Protein AF-A0A917C6A1-F1 (afdb_monomer_lite)

Structure (mmCIF, N/CA/C/O backbone):
data_AF-A0A917C6A1-F1
#
_entry.id   AF-A0A917C6A1-F1
#
loop_
_atom_site.group_PDB
_atom_site.id
_atom_site.type_symbol
_atom_site.label_atom_id
_atom_site.label_alt_id
_atom_site.label_comp_id
_atom_site.label_asym_id
_atom_site.label_entity_id
_atom_site.label_seq_id
_atom_site.pdbx_PDB_ins_code
_atom_site.Cartn_x
_atom_site.Cartn_y
_atom_site.Cartn_z
_atom_site.occupancy
_atom_site.B_iso_or_equiv
_atom_site.auth_seq_id
_atom_site.auth_comp_id
_atom_site.auth_asym_id
_atom_site.auth_atom_id
_atom_site.pdbx_PDB_model_num
ATOM 1 N N . MET A 1 1 ? 24.097 -11.813 13.539 1.00 34.53 1 MET A N 1
ATOM 2 C CA . MET A 1 1 ? 22.645 -12.084 13.623 1.00 34.53 1 MET A CA 1
ATOM 3 C C . MET A 1 1 ? 22.008 -10.98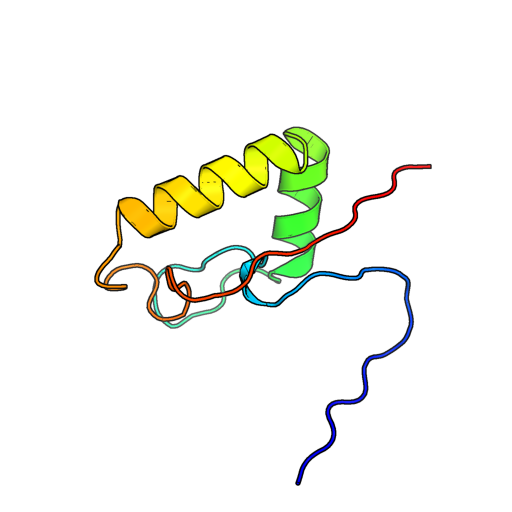6 14.458 1.00 34.53 1 MET A C 1
ATOM 5 O O . MET A 1 1 ? 22.047 -11.059 15.679 1.00 34.53 1 MET A O 1
ATOM 9 N N . GLN A 1 2 ? 21.519 -9.927 13.817 1.00 31.61 2 GLN A N 1
ATOM 10 C CA . GLN A 1 2 ? 20.796 -8.856 14.502 1.00 31.61 2 GLN A CA 1
ATOM 11 C C . GLN A 1 2 ? 19.334 -9.287 14.611 1.00 31.61 2 GLN A C 1
ATOM 13 O O . GLN A 1 2 ? 18.677 -9.515 13.600 1.00 31.61 2 GLN A O 1
ATOM 18 N N . ARG A 1 3 ? 18.865 -9.494 15.844 1.00 37.78 3 ARG A N 1
ATOM 19 C CA . ARG A 1 3 ? 17.451 -9.729 16.137 1.00 37.78 3 ARG A CA 1
ATOM 20 C C . ARG A 1 3 ? 16.730 -8.388 16.021 1.00 37.78 3 ARG A C 1
ATOM 22 O O . ARG A 1 3 ? 17.077 -7.461 16.748 1.00 37.78 3 ARG A O 1
ATOM 29 N N . CYS A 1 4 ? 15.753 -8.288 15.127 1.00 30.27 4 CYS A N 1
ATOM 30 C CA . CYS A 1 4 ? 14.804 -7.181 15.137 1.00 30.27 4 CYS A CA 1
ATOM 31 C C . CYS A 1 4 ? 13.855 -7.388 16.323 1.00 30.27 4 CYS A C 1
ATOM 33 O O . CYS A 1 4 ? 13.045 -8.314 16.318 1.00 30.27 4 CYS A O 1
ATOM 35 N N . SER A 1 5 ? 14.009 -6.570 17.367 1.00 31.56 5 SER A N 1
ATOM 36 C CA . SER A 1 5 ? 12.992 -6.425 18.410 1.00 31.56 5 SER A CA 1
ATOM 37 C C . SER A 1 5 ? 11.754 -5.787 17.795 1.00 31.56 5 SER A C 1
ATOM 39 O O . SER A 1 5 ? 11.856 -4.734 17.170 1.00 31.56 5 SER A O 1
ATOM 41 N N . ILE A 1 6 ? 10.602 -6.421 17.986 1.00 40.12 6 ILE A N 1
ATOM 42 C CA . ILE A 1 6 ? 9.298 -5.844 17.669 1.00 40.12 6 ILE A CA 1
ATOM 43 C C . ILE A 1 6 ? 8.755 -5.298 18.987 1.00 40.12 6 ILE A C 1
ATOM 45 O O . ILE A 1 6 ? 8.528 -6.059 19.929 1.00 40.12 6 ILE A O 1
ATOM 49 N N . ASP A 1 7 ? 8.632 -3.976 19.069 1.00 34.31 7 ASP A N 1
ATOM 50 C CA . ASP A 1 7 ? 7.999 -3.295 20.195 1.00 34.31 7 ASP A CA 1
ATOM 51 C C . ASP A 1 7 ? 6.484 -3.564 20.137 1.00 34.31 7 ASP A C 1
ATOM 53 O O . ASP A 1 7 ? 5.836 -3.369 19.105 1.00 34.31 7 ASP A O 1
ATOM 57 N N . LEU A 1 8 ? 5.929 -4.096 21.226 1.00 41.50 8 LEU A N 1
ATOM 58 C CA . LEU A 1 8 ? 4.551 -4.583 21.305 1.00 41.50 8 LEU A CA 1
ATOM 59 C C . LEU A 1 8 ? 3.568 -3.419 21.485 1.00 41.50 8 LEU A C 1
ATOM 61 O O . LEU A 1 8 ? 3.415 -2.876 22.576 1.00 41.50 8 LEU A O 1
ATOM 65 N N . GLY A 1 9 ? 2.848 -3.099 20.409 1.00 37.66 9 GLY A N 1
ATOM 66 C CA . GLY A 1 9 ? 1.733 -2.150 20.395 1.00 37.66 9 GLY A CA 1
ATOM 67 C C . GLY A 1 9 ? 0.691 -2.496 19.325 1.00 37.66 9 GLY A C 1
ATOM 68 O O . GLY A 1 9 ? 0.442 -1.678 18.442 1.00 37.66 9 GLY A O 1
ATOM 69 N N . SER A 1 10 ? 0.165 -3.730 19.369 1.00 44.53 10 SER A N 1
ATOM 70 C CA . SER A 1 10 ? -0.978 -4.280 18.602 1.00 44.53 10 SER A CA 1
ATOM 71 C C . SER A 1 10 ? -1.211 -3.668 17.211 1.00 44.53 10 SER A C 1
ATOM 73 O O . SER A 1 10 ? -2.224 -3.003 16.975 1.00 44.53 10 SER A O 1
ATOM 75 N N . ARG A 1 11 ? -0.260 -3.875 16.294 1.00 53.78 11 ARG A N 1
ATOM 76 C CA . ARG A 1 11 ? -0.376 -3.578 14.858 1.00 53.78 11 ARG A CA 1
ATOM 77 C C . ARG A 1 11 ? 0.428 -4.629 14.096 1.00 53.78 11 ARG A C 1
ATOM 79 O O . ARG A 1 11 ? 1.612 -4.436 13.843 1.00 53.78 11 ARG A O 1
ATOM 86 N N . ASP A 1 12 ? -0.216 -5.744 13.774 1.00 62.62 12 ASP A N 1
ATOM 87 C CA . ASP A 1 12 ? 0.416 -6.837 13.036 1.00 62.62 12 ASP A CA 1
ATOM 88 C C . ASP A 1 12 ? 0.218 -6.593 11.538 1.00 62.62 12 ASP A C 1
ATOM 90 O O . ASP A 1 12 ? -0.825 -6.932 10.975 1.00 62.62 12 ASP A O 1
ATOM 94 N N . VAL A 1 13 ? 1.196 -5.936 10.909 1.00 78.31 13 VAL A N 1
ATOM 95 C CA . VAL A 1 13 ? 1.268 -5.756 9.451 1.00 78.31 13 VAL A CA 1
ATOM 96 C C . VAL A 1 13 ? 2.629 -6.210 8.930 1.00 78.31 13 VAL A C 1
ATOM 98 O O . VAL A 1 13 ? 3.647 -6.019 9.596 1.00 78.31 13 VAL A O 1
ATOM 101 N N . THR A 1 14 ? 2.661 -6.818 7.745 1.00 81.31 14 THR A N 1
ATOM 102 C CA . THR A 1 14 ? 3.915 -7.145 7.051 1.00 81.31 14 THR A CA 1
ATOM 103 C C . THR A 1 14 ? 4.465 -5.930 6.312 1.00 81.31 14 THR A C 1
ATOM 105 O O . THR A 1 14 ? 3.730 -4.996 5.988 1.00 81.31 14 THR A O 1
ATOM 108 N N . GLU A 1 15 ? 5.765 -5.950 6.001 1.00 78.00 15 GLU A N 1
ATOM 109 C CA . GLU A 1 15 ? 6.408 -4.837 5.294 1.00 78.00 15 GLU A CA 1
ATOM 110 C C . GLU A 1 15 ? 5.783 -4.550 3.917 1.00 78.00 15 GLU A C 1
ATOM 112 O O . GLU A 1 15 ? 5.700 -3.392 3.515 1.00 78.00 15 GLU A O 1
ATOM 117 N N . GLY A 1 16 ? 5.272 -5.577 3.228 1.00 83.56 16 GLY A N 1
ATOM 118 C CA . GLY A 1 16 ? 4.616 -5.439 1.922 1.00 83.56 16 GLY A CA 1
ATOM 119 C C . GLY A 1 16 ? 3.299 -4.654 1.948 1.00 83.56 16 GLY A C 1
ATOM 120 O O . GLY A 1 16 ? 2.722 -4.394 0.895 1.00 83.56 16 GLY A O 1
ATOM 121 N N . LEU A 1 17 ? 2.803 -4.289 3.133 1.00 86.88 17 LEU A N 1
ATOM 122 C CA . LEU A 1 17 ? 1.573 -3.521 3.307 1.00 86.88 17 LEU A CA 1
ATOM 123 C C . LEU A 1 17 ? 1.837 -2.023 3.531 1.00 86.88 17 LEU A C 1
ATOM 125 O O . LEU A 1 17 ? 0.891 -1.248 3.615 1.00 86.88 17 LEU A O 1
ATOM 129 N N . PHE A 1 18 ? 3.099 -1.594 3.640 1.00 84.19 18 PHE A N 1
ATOM 130 C CA . PHE A 1 18 ? 3.420 -0.173 3.765 1.00 84.19 18 PHE A CA 1
ATOM 131 C C . PHE A 1 18 ? 3.204 0.583 2.455 1.00 84.19 18 PHE A C 1
ATOM 133 O O . PHE A 1 18 ? 3.340 0.039 1.361 1.00 84.19 18 PHE A O 1
ATOM 140 N N . TYR A 1 19 ? 2.897 1.875 2.590 1.00 77.25 19 TYR A N 1
ATOM 141 C CA . TYR A 1 19 ? 2.688 2.760 1.453 1.00 77.25 19 TYR A CA 1
ATOM 142 C C . TYR A 1 19 ? 3.947 2.815 0.561 1.00 77.25 19 TYR A C 1
ATOM 144 O O . TYR A 1 19 ? 5.029 3.132 1.065 1.00 77.25 19 TYR A O 1
ATOM 152 N N . PRO A 1 20 ? 3.824 2.521 -0.745 1.00 78.19 20 PRO A N 1
ATOM 153 C CA . PRO A 1 20 ? 4.952 2.517 -1.661 1.00 78.19 20 PRO A CA 1
ATOM 154 C C . PRO A 1 20 ? 5.353 3.947 -2.029 1.00 78.19 20 PRO A C 1
ATOM 156 O O . PRO A 1 20 ? 4.543 4.764 -2.469 1.00 78.19 20 PRO A O 1
ATOM 159 N N . GLU A 1 21 ? 6.633 4.253 -1.848 1.00 77.38 21 GLU A N 1
ATOM 160 C CA . GLU A 1 21 ? 7.189 5.580 -2.097 1.00 77.38 21 GLU A CA 1
ATOM 161 C C . GLU A 1 21 ? 7.940 5.623 -3.426 1.00 77.38 21 GLU A C 1
ATOM 163 O O . GLU A 1 21 ? 8.736 4.733 -3.730 1.00 77.38 21 GLU A O 1
ATOM 168 N N . GLU A 1 22 ? 7.689 6.658 -4.229 1.00 74.06 22 GLU A N 1
ATOM 169 C CA . GLU A 1 22 ? 8.374 6.833 -5.511 1.00 74.06 22 GLU A CA 1
ATOM 170 C C . GLU A 1 22 ? 9.846 7.204 -5.303 1.00 74.06 22 GLU A C 1
ATOM 172 O O . GLU A 1 22 ? 10.169 8.235 -4.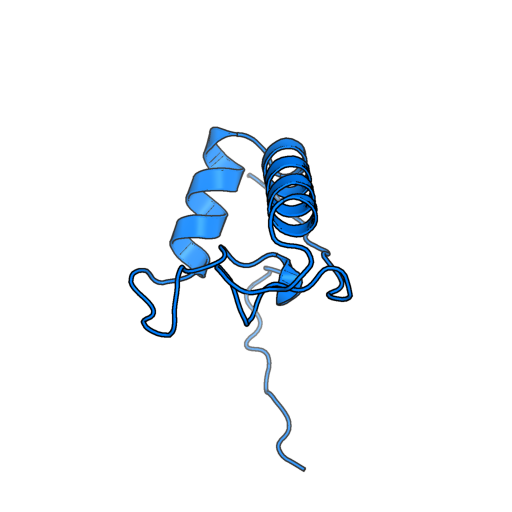702 1.00 74.06 22 GLU A O 1
ATOM 177 N N . GLY A 1 23 ? 10.748 6.400 -5.869 1.00 63.88 23 GLY A N 1
ATOM 178 C CA . GLY A 1 23 ? 12.190 6.626 -5.784 1.00 63.88 23 GLY A CA 1
ATOM 179 C C . GLY A 1 23 ? 12.809 6.252 -4.429 1.00 63.88 23 GLY A C 1
ATOM 180 O O . GLY A 1 23 ? 12.318 5.393 -3.705 1.00 63.88 23 GLY A O 1
ATOM 181 N N . SER A 1 24 ? 13.960 6.851 -4.103 1.00 54.19 24 SER A N 1
ATOM 182 C CA . SER A 1 24 ? 14.772 6.476 -2.928 1.00 54.19 24 SER A CA 1
ATOM 183 C C . SER A 1 24 ? 14.553 7.353 -1.693 1.00 54.19 24 SER A C 1
ATOM 185 O O . SER A 1 24 ? 15.244 7.171 -0.690 1.00 54.19 24 SER A O 1
ATOM 187 N N . ILE A 1 25 ? 13.672 8.352 -1.771 1.00 50.81 25 ILE A N 1
ATOM 188 C CA . ILE A 1 25 ? 13.492 9.354 -0.718 1.00 50.81 25 ILE A CA 1
ATOM 189 C C . ILE A 1 25 ? 12.167 9.088 -0.024 1.00 50.81 25 ILE A C 1
ATOM 191 O O . ILE A 1 25 ? 1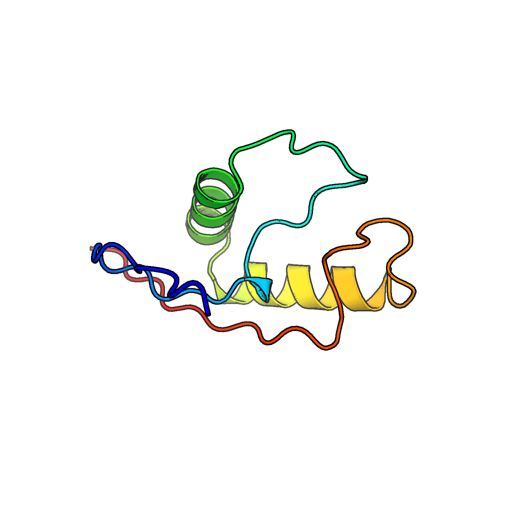1.118 9.232 -0.646 1.00 50.81 25 ILE A O 1
ATOM 195 N N . ARG A 1 26 ? 12.234 8.753 1.269 1.00 57.56 26 ARG A N 1
ATOM 196 C CA . ARG A 1 26 ? 11.043 8.666 2.110 1.00 57.56 26 ARG A CA 1
ATOM 197 C C . ARG A 1 26 ? 10.478 10.070 2.349 1.00 57.56 26 ARG A C 1
ATOM 199 O O . ARG A 1 26 ? 11.149 10.890 2.974 1.00 57.56 26 ARG A O 1
ATOM 206 N N . LYS A 1 27 ? 9.311 10.379 1.787 1.00 56.56 27 LYS A N 1
ATOM 207 C CA . LYS A 1 27 ? 8.611 11.672 1.850 1.00 56.56 27 LYS A CA 1
ATOM 208 C C . LYS A 1 27 ? 7.626 11.760 3.020 1.00 56.56 27 LYS A C 1
ATOM 210 O O . LYS A 1 27 ? 7.391 12.865 3.497 1.00 56.56 27 LYS A O 1
ATOM 215 N N . GLU A 1 28 ? 7.075 10.640 3.486 1.00 59.59 28 GLU A N 1
ATOM 216 C CA . GLU A 1 28 ? 6.161 10.567 4.638 1.00 59.59 28 GLU A CA 1
ATOM 217 C C . GLU A 1 28 ? 6.519 9.365 5.526 1.00 59.59 28 GLU A C 1
ATOM 219 O O . GLU A 1 28 ? 7.044 8.359 5.050 1.00 59.59 28 GLU A O 1
ATOM 224 N N . ASP A 1 29 ? 6.205 9.436 6.823 1.00 67.38 29 ASP A N 1
ATOM 225 C CA . ASP A 1 29 ? 6.225 8.237 7.660 1.00 67.38 29 ASP A CA 1
ATOM 226 C C . ASP A 1 29 ? 5.188 7.240 7.105 1.00 67.38 29 ASP A C 1
ATOM 228 O O . ASP A 1 29 ? 3.982 7.509 7.085 1.00 67.38 29 ASP A O 1
ATOM 232 N N . ALA A 1 30 ? 5.656 6.072 6.654 1.00 73.19 30 ALA A N 1
ATOM 233 C CA . ALA A 1 30 ? 4.832 5.071 5.969 1.00 73.19 30 ALA A CA 1
ATOM 234 C C . ALA A 1 30 ? 3.635 4.577 6.808 1.00 73.19 30 ALA A C 1
ATOM 236 O O . ALA A 1 30 ? 2.608 4.168 6.264 1.00 73.19 30 ALA A O 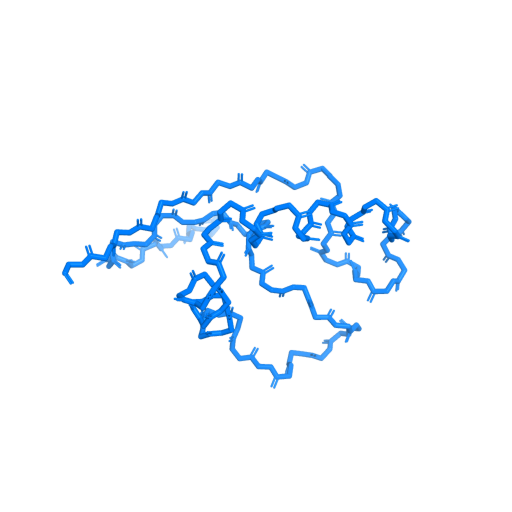1
ATOM 237 N N . THR A 1 31 ? 3.745 4.642 8.138 1.00 79.69 31 THR A N 1
ATOM 238 C CA . THR A 1 31 ? 2.715 4.178 9.077 1.00 79.69 31 THR A CA 1
ATOM 239 C C . THR A 1 31 ? 1.500 5.122 9.153 1.00 79.69 31 THR A C 1
ATOM 241 O O . THR A 1 31 ? 0.380 4.641 8.968 1.00 79.69 31 THR A O 1
ATOM 244 N N . PRO A 1 32 ? 1.642 6.444 9.391 1.00 83.56 32 PRO A N 1
ATOM 245 C CA . PRO A 1 32 ? 0.534 7.393 9.265 1.00 83.56 32 PRO A CA 1
ATOM 246 C C . PRO A 1 32 ? -0.195 7.338 7.921 1.00 83.56 32 PRO A C 1
ATOM 248 O O . PRO A 1 32 ? -1.426 7.332 7.908 1.00 83.56 32 PRO A O 1
ATOM 251 N N . ALA A 1 33 ? 0.542 7.256 6.808 1.00 82.25 33 ALA A N 1
ATOM 252 C CA . ALA A 1 33 ? -0.051 7.170 5.474 1.00 82.25 33 ALA A CA 1
ATOM 253 C C . ALA A 1 33 ? -0.910 5.905 5.331 1.00 82.25 33 ALA A C 1
ATOM 255 O O . ALA A 1 33 ? -2.079 5.986 4.949 1.00 82.25 33 ALA A O 1
ATOM 256 N N . LEU A 1 34 ? -0.368 4.751 5.732 1.00 86.81 34 LEU A N 1
ATOM 257 C CA . LEU A 1 34 ? -1.091 3.483 5.765 1.00 86.81 34 LEU A CA 1
ATOM 258 C C . LEU A 1 34 ? -2.396 3.578 6.575 1.00 86.81 34 LEU A C 1
ATOM 260 O O . LEU A 1 34 ? -3.469 3.219 6.086 1.00 86.81 34 LEU A O 1
ATOM 264 N N . ILE A 1 35 ? -2.321 4.091 7.807 1.00 88.69 35 ILE A N 1
ATOM 265 C CA . ILE A 1 35 ? -3.490 4.207 8.689 1.00 88.69 35 ILE A CA 1
ATOM 266 C C . ILE A 1 35 ? -4.534 5.151 8.088 1.00 88.69 35 ILE A C 1
ATOM 268 O O . ILE A 1 35 ? -5.717 4.814 8.114 1.00 88.69 35 ILE A O 1
ATOM 272 N N . ARG A 1 36 ? -4.118 6.296 7.526 1.00 88.56 36 ARG A N 1
ATOM 273 C CA . ARG A 1 36 ? -5.011 7.251 6.851 1.00 88.56 36 ARG A CA 1
ATOM 274 C C . ARG A 1 36 ? -5.798 6.549 5.746 1.00 88.56 36 ARG A C 1
ATOM 276 O O . ARG A 1 36 ? -7.025 6.514 5.819 1.00 88.56 36 ARG A O 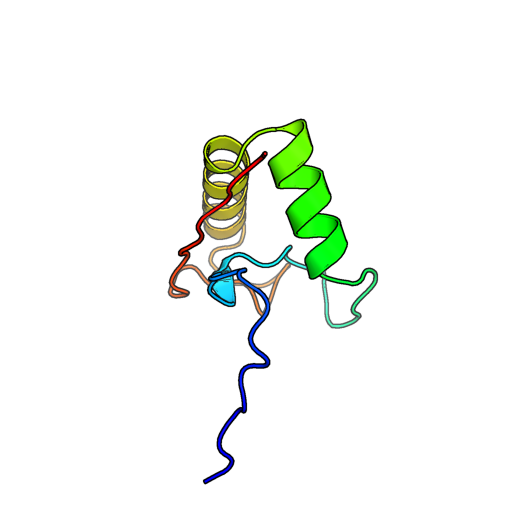1
ATOM 283 N N . HIS A 1 37 ? -5.108 5.890 4.815 1.00 89.25 37 HIS A N 1
ATOM 284 C CA . HIS A 1 37 ? -5.746 5.189 3.699 1.00 89.25 37 HIS A CA 1
ATOM 285 C C . HIS A 1 37 ? -6.705 4.084 4.157 1.00 89.25 37 HIS A C 1
ATOM 287 O O . HIS A 1 37 ? -7.848 4.039 3.700 1.00 89.25 37 HIS A O 1
ATOM 293 N N . ILE A 1 38 ? -6.292 3.233 5.104 1.00 92.19 38 ILE A N 1
ATOM 294 C CA . ILE A 1 38 ? -7.172 2.188 5.649 1.00 92.19 38 ILE A CA 1
ATOM 295 C C . ILE A 1 38 ? -8.392 2.807 6.344 1.00 92.19 38 ILE A C 1
ATOM 297 O O . ILE A 1 38 ? -9.501 2.290 6.214 1.00 92.19 38 ILE A O 1
ATOM 301 N N . SER A 1 39 ? -8.212 3.908 7.075 1.00 91.25 39 SER A N 1
ATOM 302 C CA . SER A 1 39 ? -9.294 4.553 7.825 1.00 91.25 39 SER A CA 1
ATOM 303 C C . SER A 1 39 ? -10.336 5.243 6.939 1.00 91.25 39 SER A C 1
ATOM 305 O O . SER A 1 39 ? -11.494 5.343 7.349 1.00 91.25 39 SER A O 1
ATOM 307 N N . GLU A 1 40 ? -9.930 5.700 5.751 1.00 92.94 40 GLU A N 1
ATOM 308 C CA . GLU A 1 40 ? -10.774 6.408 4.783 1.00 92.94 40 GLU A CA 1
ATOM 309 C C . GLU A 1 40 ? -11.448 5.457 3.788 1.00 92.94 40 GLU A C 1
ATOM 311 O O . GLU A 1 40 ? -12.615 5.646 3.453 1.00 92.94 40 GLU A O 1
ATOM 316 N N . GLN A 1 41 ? -10.727 4.434 3.316 1.00 93.06 41 GLN A N 1
ATOM 317 C CA . GLN A 1 41 ? -11.150 3.588 2.190 1.00 93.06 41 GLN A CA 1
ATOM 318 C C . GLN A 1 41 ? -11.416 2.129 2.589 1.00 93.06 41 GLN A C 1
ATOM 320 O O . GLN A 1 41 ? -12.031 1.378 1.833 1.00 93.06 41 GLN A O 1
ATOM 325 N N . GLY A 1 42 ? -10.979 1.721 3.781 1.00 92.56 42 GLY A N 1
ATOM 326 C CA . GLY A 1 42 ? -11.027 0.340 4.249 1.00 92.56 42 GLY A CA 1
ATOM 327 C C . GLY A 1 42 ? -9.812 -0.485 3.814 1.00 92.56 42 GLY A C 1
ATOM 328 O O . GLY A 1 42 ? -9.195 -0.246 2.774 1.00 92.56 42 GLY A O 1
ATOM 329 N N . LEU A 1 43 ? -9.480 -1.498 4.622 1.00 91.62 43 LEU A N 1
ATOM 330 C CA . LEU A 1 43 ? -8.310 -2.361 4.414 1.00 91.62 43 LEU A CA 1
ATOM 331 C C . LEU A 1 43 ? -8.365 -3.128 3.085 1.00 91.62 43 LEU A C 1
ATOM 333 O O . LEU A 1 43 ? -7.354 -3.233 2.400 1.00 91.62 43 LEU A O 1
ATOM 337 N N . GLU A 1 44 ? -9.538 -3.637 2.699 1.00 93.50 44 GLU A N 1
ATOM 338 C CA . GLU A 1 44 ? -9.697 -4.384 1.445 1.00 93.50 44 GLU A CA 1
ATOM 339 C C . GLU A 1 44 ? -9.435 -3.502 0.220 1.00 93.50 44 GLU A C 1
ATOM 341 O O . GLU A 1 44 ? -8.740 -3.918 -0.708 1.00 93.50 44 GLU A O 1
ATOM 346 N N . HIS A 1 45 ? -9.974 -2.280 0.215 1.00 94.62 45 HIS A N 1
ATOM 347 C CA . HIS A 1 45 ? -9.763 -1.347 -0.887 1.00 94.62 45 HIS A CA 1
ATOM 348 C C . HIS A 1 45 ? -8.284 -0.984 -1.011 1.00 94.62 45 HIS A C 1
ATOM 350 O O . HIS A 1 45 ? -7.721 -1.047 -2.102 1.00 94.62 45 HIS A O 1
ATOM 356 N N . TYR A 1 46 ? -7.644 -0.688 0.121 1.00 93.06 46 TYR A N 1
ATOM 357 C CA . TYR A 1 46 ? -6.220 -0.395 0.169 1.00 93.06 46 TYR A CA 1
ATOM 358 C C . TYR A 1 46 ? -5.366 -1.562 -0.351 1.00 93.06 46 TYR A C 1
ATOM 360 O O . TYR A 1 46 ? -4.483 -1.359 -1.181 1.00 93.06 46 TYR A O 1
ATOM 368 N N . ALA A 1 47 ? -5.671 -2.797 0.057 1.00 92.69 47 ALA A N 1
ATOM 369 C CA . ALA A 1 47 ? -4.964 -3.983 -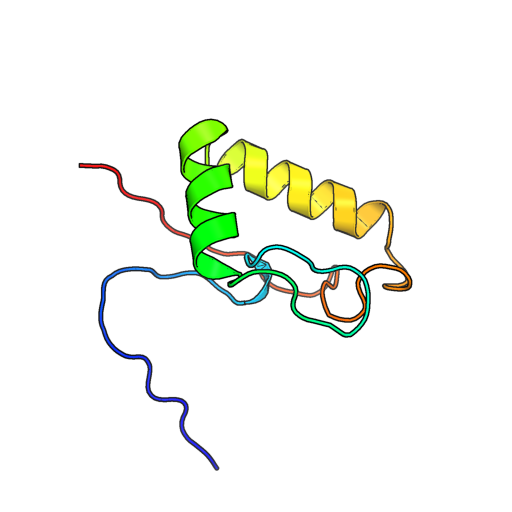0.419 1.00 92.69 47 ALA A CA 1
ATOM 370 C C . ALA A 1 47 ? -5.133 -4.197 -1.933 1.00 92.69 47 ALA A C 1
ATOM 372 O O . ALA A 1 47 ? -4.162 -4.495 -2.623 1.00 92.69 47 ALA A O 1
ATOM 373 N N . LYS A 1 48 ? -6.341 -4.004 -2.479 1.00 94.56 48 LYS A N 1
ATOM 374 C CA . LYS A 1 48 ? -6.576 -4.090 -3.931 1.00 94.56 48 LYS A CA 1
ATOM 375 C C . LYS A 1 48 ? -5.810 -3.018 -4.701 1.00 94.56 48 LYS A C 1
ATOM 377 O O . LYS A 1 48 ? -5.251 -3.316 -5.750 1.00 94.56 48 LYS A O 1
ATOM 382 N N . TRP A 1 49 ? -5.772 -1.795 -4.174 1.00 93.69 49 TRP A N 1
ATOM 383 C CA . TRP A 1 49 ? -4.996 -0.708 -4.762 1.00 93.69 49 TRP A CA 1
ATOM 384 C C . TRP A 1 49 ? -3.498 -1.037 -4.799 1.00 93.69 49 TRP A C 1
ATOM 386 O O . TRP A 1 49 ? -2.875 -0.887 -5.847 1.00 93.69 49 TRP A O 1
ATOM 396 N N . LEU A 1 50 ? -2.948 -1.561 -3.698 1.00 91.50 50 LEU A N 1
ATOM 397 C CA . LEU A 1 50 ? -1.566 -2.037 -3.639 1.00 91.50 50 LEU A CA 1
ATOM 398 C C . LEU A 1 50 ? -1.292 -3.098 -4.712 1.00 91.50 50 LEU A C 1
ATOM 400 O O . LEU A 1 50 ? -0.350 -2.946 -5.479 1.00 91.50 50 LEU A O 1
ATOM 404 N N . LEU A 1 51 ? -2.141 -4.123 -4.825 1.00 91.81 51 LEU A N 1
ATOM 405 C CA . LEU A 1 51 ? -1.974 -5.183 -5.826 1.00 91.81 51 LEU A CA 1
ATOM 406 C C . LEU A 1 51 ? -2.018 -4.657 -7.267 1.00 91.81 51 LEU A C 1
ATOM 408 O O . LEU A 1 51 ? -1.256 -5.125 -8.108 1.00 91.81 51 LEU A O 1
ATOM 412 N N . GLN A 1 52 ? -2.891 -3.689 -7.561 1.00 92.88 52 GLN A N 1
ATOM 413 C CA . GLN A 1 52 ? -2.936 -3.073 -8.887 1.00 92.88 52 GLN A CA 1
ATOM 414 C C . GLN A 1 52 ? -1.642 -2.310 -9.183 1.00 92.88 52 GLN A C 1
ATOM 416 O O . GLN A 1 52 ? -1.086 -2.441 -10.268 1.00 92.88 52 GLN A O 1
ATOM 421 N N . LEU A 1 53 ? -1.132 -1.559 -8.205 1.00 90.56 53 LEU A N 1
ATOM 422 C CA . LEU A 1 53 ? 0.106 -0.805 -8.361 1.00 90.56 53 LEU A CA 1
ATOM 423 C C . LEU A 1 53 ? 1.308 -1.723 -8.642 1.00 90.56 53 LEU A C 1
ATOM 425 O O . LEU A 1 53 ? 2.157 -1.375 -9.457 1.00 90.56 53 LEU A O 1
ATOM 429 N N . GLU A 1 54 ? 1.360 -2.907 -8.023 1.00 89.44 54 GLU A N 1
ATOM 430 C CA . GLU A 1 54 ? 2.394 -3.916 -8.311 1.00 89.44 54 GLU A CA 1
ATOM 431 C C . GLU A 1 54 ? 2.294 -4.489 -9.717 1.00 89.44 54 GLU A C 1
ATOM 433 O O . GLU A 1 54 ? 3.311 -4.765 -10.345 1.00 89.44 54 GLU A O 1
ATOM 438 N N . GLN A 1 55 ? 1.073 -4.693 -10.209 1.00 90.81 55 GLN A N 1
ATOM 439 C CA . GLN A 1 55 ? 0.859 -5.171 -11.572 1.00 90.81 55 GLN A CA 1
ATOM 440 C C . GLN A 1 55 ? 1.269 -4.110 -12.596 1.00 90.81 55 GLN A C 1
ATOM 442 O O . GLN A 1 55 ? 1.879 -4.445 -13.612 1.00 90.81 55 GLN A O 1
ATOM 447 N N . ASP A 1 56 ? 0.978 -2.842 -12.309 1.00 92.12 56 ASP A N 1
ATOM 448 C CA . ASP A 1 56 ? 1.302 -1.713 -13.181 1.00 92.12 56 ASP A CA 1
ATOM 449 C C . ASP A 1 56 ? 2.812 -1.398 -13.205 1.00 92.12 56 ASP A C 1
ATOM 451 O O . ASP A 1 56 ? 3.312 -0.859 -14.193 1.00 92.12 56 ASP A O 1
ATOM 455 N N . ASP A 1 57 ? 3.548 -1.756 -12.146 1.00 89.56 57 ASP A N 1
ATOM 456 C CA . ASP A 1 57 ? 5.006 -1.611 -12.023 1.00 89.56 57 ASP A CA 1
ATOM 457 C C . ASP A 1 57 ? 5.694 -2.961 -11.755 1.00 89.56 57 ASP A C 1
ATOM 459 O O . ASP A 1 57 ? 6.510 -3.099 -10.844 1.00 89.56 57 ASP A O 1
ATOM 463 N N . ALA A 1 58 ? 5.378 -3.979 -12.561 1.00 86.38 58 ALA A N 1
ATOM 464 C CA . ALA A 1 58 ? 5.894 -5.340 -12.365 1.00 86.38 58 ALA A CA 1
ATOM 465 C C . ALA A 1 58 ? 7.435 -5.429 -12.364 1.00 86.38 58 ALA A C 1
ATOM 467 O O . ALA A 1 58 ? 8.017 -6.251 -11.656 1.00 86.38 58 ALA A O 1
ATOM 468 N N . GLU A 1 59 ? 8.100 -4.548 -13.114 1.00 88.00 59 GLU A N 1
ATOM 469 C CA . GLU A 1 59 ? 9.565 -4.448 -13.182 1.00 88.00 59 GLU A CA 1
ATOM 470 C C . GLU A 1 59 ? 10.168 -3.611 -12.033 1.00 88.00 59 GLU A C 1
ATOM 472 O O . GLU A 1 59 ? 11.386 -3.435 -11.965 1.00 88.00 59 GLU A O 1
ATOM 477 N N . CYS A 1 60 ? 9.334 -3.102 -11.116 1.00 82.81 60 CYS A N 1
ATOM 478 C CA . CYS A 1 60 ? 9.721 -2.311 -9.944 1.00 82.81 60 CYS A CA 1
ATOM 479 C C . CYS A 1 60 ? 10.583 -1.084 -10.303 1.00 82.81 60 CYS A C 1
ATOM 481 O O . CYS A 1 60 ? 11.546 -0.753 -9.603 1.00 82.81 60 CYS A O 1
ATOM 483 N N . ILE A 1 61 ? 10.276 -0.420 -11.420 1.00 86.38 61 ILE A N 1
ATOM 484 C CA . ILE A 1 61 ? 11.037 0.735 -11.908 1.00 86.38 61 ILE A CA 1
ATOM 485 C C . ILE A 1 61 ? 10.632 1.986 -11.128 1.00 86.38 61 ILE A C 1
ATOM 487 O O . ILE A 1 61 ? 11.487 2.796 -10.762 1.00 86.38 61 ILE A O 1
ATOM 491 N N . ARG A 1 62 ? 9.332 2.150 -10.861 1.00 84.81 62 ARG A N 1
ATOM 492 C CA . ARG A 1 62 ? 8.791 3.311 -10.142 1.00 84.81 62 ARG A CA 1
ATOM 493 C C . ARG A 1 62 ? 8.909 3.142 -8.627 1.00 84.81 62 ARG A C 1
ATOM 495 O O . ARG A 1 62 ? 9.267 4.104 -7.941 1.00 84.81 62 ARG A O 1
ATOM 502 N N . TYR A 1 63 ? 8.679 1.929 -8.125 1.00 86.56 63 TYR A N 1
ATOM 503 C CA . TYR A 1 63 ? 8.716 1.568 -6.707 1.00 86.56 63 TYR A CA 1
ATOM 504 C C . TYR A 1 63 ? 9.686 0.395 -6.445 1.00 86.56 63 TYR A C 1
ATOM 506 O O . TYR A 1 63 ? 9.258 -0.726 -6.177 1.00 86.56 63 TYR A O 1
ATOM 514 N N . PRO A 1 64 ? 11.017 0.620 -6.418 1.00 81.62 64 PRO A N 1
ATOM 515 C CA . PRO A 1 64 ? 12.020 -0.460 -6.339 1.00 81.62 64 PRO A CA 1
ATOM 516 C C . PRO A 1 64 ? 11.950 -1.366 -5.098 1.00 81.62 64 PRO A C 1
ATOM 518 O O . PRO A 1 64 ? 12.613 -2.406 -5.026 1.00 81.62 64 PRO A O 1
ATOM 521 N N . ARG A 1 65 ? 11.210 -0.941 -4.069 1.00 81.56 65 ARG A N 1
ATOM 522 C CA . ARG A 1 65 ? 11.043 -1.641 -2.789 1.00 81.56 65 ARG A CA 1
ATOM 523 C C . ARG A 1 65 ? 9.679 -2.311 -2.631 1.00 81.56 65 ARG A C 1
ATOM 525 O O . ARG A 1 65 ? 9.455 -2.869 -1.566 1.00 81.56 65 ARG A O 1
ATOM 532 N N . PHE A 1 66 ? 8.816 -2.246 -3.640 1.00 86.12 66 PHE A N 1
ATOM 533 C CA . PHE A 1 66 ? 7.450 -2.749 -3.587 1.00 86.12 66 PHE A CA 1
ATOM 534 C C . PHE A 1 66 ? 7.261 -3.821 -4.660 1.00 86.12 66 PHE A C 1
ATOM 536 O O . PHE A 1 66 ? 7.078 -3.505 -5.833 1.00 86.12 66 PHE A O 1
ATOM 543 N N . LYS A 1 67 ? 7.430 -5.088 -4.273 1.00 84.12 67 LYS A N 1
ATOM 544 C CA . LYS A 1 67 ? 7.559 -6.202 -5.218 1.00 84.12 67 LYS A CA 1
ATOM 545 C C . LYS A 1 67 ? 6.344 -7.114 -5.166 1.00 84.12 67 LYS A C 1
ATOM 547 O O . LYS A 1 67 ? 5.899 -7.487 -4.088 1.00 84.12 67 LYS A O 1
ATOM 552 N N . ILE A 1 68 ? 5.970 -7.658 -6.327 1.00 84.94 68 ILE A N 1
ATOM 553 C CA . ILE A 1 68 ? 4.939 -8.707 -6.459 1.00 84.94 68 ILE A CA 1
ATOM 554 C C . ILE A 1 68 ? 5.174 -9.887 -5.495 1.00 84.94 68 ILE A C 1
ATOM 556 O O . ILE A 1 68 ? 4.221 -10.479 -4.996 1.00 84.94 68 ILE A O 1
ATOM 560 N N . SER A 1 69 ? 6.436 -10.244 -5.230 1.00 82.94 69 SER A N 1
ATOM 561 C CA . SER A 1 69 ? 6.796 -11.350 -4.334 1.00 82.94 69 SER A CA 1
ATOM 562 C C . SER A 1 69 ? 6.575 -11.067 -2.846 1.00 82.94 69 SER A C 1
ATOM 564 O O . SER A 1 69 ? 6.735 -11.982 -2.044 1.00 82.94 69 SER A O 1
ATOM 566 N N . ASP A 1 70 ? 6.308 -9.820 -2.458 1.00 84.25 70 ASP A N 1
ATOM 567 C CA . ASP A 1 70 ? 6.203 -9.443 -1.053 1.00 84.25 70 ASP A CA 1
ATOM 568 C C . ASP A 1 70 ? 4.855 -9.883 -0.471 1.00 84.25 70 ASP A C 1
ATOM 570 O O . ASP A 1 70 ? 3.783 -9.519 -0.972 1.00 84.25 70 ASP A O 1
ATOM 574 N N . ASP A 1 71 ? 4.911 -10.618 0.640 1.00 85.94 71 ASP A N 1
ATOM 575 C CA . ASP A 1 71 ? 3.726 -11.009 1.397 1.00 85.94 71 ASP A CA 1
ATOM 576 C C . ASP A 1 71 ? 3.037 -9.782 2.016 1.00 85.94 71 ASP A C 1
ATOM 578 O O . ASP A 1 71 ? 3.666 -8.931 2.660 1.00 85.94 71 ASP A O 1
ATOM 582 N N . LYS A 1 72 ? 1.708 -9.720 1.881 1.00 88.50 72 LYS A N 1
ATOM 583 C CA . LYS A 1 72 ? 0.861 -8.627 2.389 1.00 88.50 72 LYS A CA 1
ATOM 584 C C . LYS A 1 72 ? -0.154 -9.187 3.363 1.00 88.50 72 LYS A C 1
ATOM 586 O O . LYS A 1 72 ? -1.115 -9.839 2.968 1.00 88.50 72 LYS A O 1
ATOM 591 N N . SER A 1 73 ? 0.069 -8.958 4.648 1.00 87.88 73 SER A N 1
ATOM 592 C CA . SER A 1 73 ? -0.839 -9.370 5.716 1.00 87.88 73 SER A CA 1
ATOM 593 C C . SER A 1 73 ? -1.021 -8.224 6.696 1.00 87.88 73 SER A C 1
ATOM 595 O O . SER A 1 73 ? -0.062 -7.525 7.019 1.00 87.88 73 SER A O 1
ATOM 597 N N . GLY A 1 74 ? -2.253 -8.021 7.158 1.00 87.94 74 GLY A N 1
ATOM 598 C CA . GLY A 1 74 ? -2.584 -6.961 8.099 1.00 87.94 74 GLY A CA 1
ATOM 599 C C . GLY A 1 74 ? -3.917 -7.193 8.795 1.00 87.94 74 GLY A C 1
ATOM 600 O O . GLY A 1 74 ? -4.867 -7.670 8.175 1.00 87.94 74 GLY A O 1
ATOM 601 N N . ILE A 1 75 ? -3.993 -6.829 10.075 1.00 87.81 75 ILE A N 1
ATOM 602 C CA . ILE A 1 75 ? -5.242 -6.796 10.847 1.00 87.81 75 ILE A CA 1
ATOM 603 C C . ILE A 1 75 ? -5.517 -5.350 11.269 1.00 87.81 75 ILE A C 1
ATOM 605 O O . ILE A 1 75 ? -4.680 -4.708 11.903 1.00 87.81 75 ILE A O 1
ATOM 609 N N . TYR A 1 76 ? -6.706 -4.841 10.938 1.00 87.81 76 TYR A N 1
ATOM 610 C CA . TYR A 1 76 ? -7.165 -3.512 11.344 1.00 87.81 76 TYR A CA 1
ATOM 611 C C . TYR A 1 76 ? -8.406 -3.624 12.229 1.00 87.81 76 TYR A C 1
ATOM 613 O O . TYR A 1 76 ? -9.444 -4.119 11.794 1.00 87.81 76 TYR A O 1
ATOM 621 N N . ILE A 1 77 ? -8.292 -3.152 13.470 1.00 84.75 77 ILE A N 1
ATOM 622 C CA . ILE A 1 77 ? -9.379 -3.125 14.453 1.00 84.75 77 ILE A CA 1
ATOM 623 C C . ILE A 1 77 ? -9.689 -1.661 14.760 1.00 84.75 77 ILE A C 1
ATOM 625 O O . ILE A 1 77 ? -8.798 -0.904 15.148 1.00 84.75 77 ILE A O 1
ATOM 629 N N . ARG A 1 78 ? -10.953 -1.265 14.594 1.00 80.06 78 ARG A N 1
ATOM 630 C CA . ARG A 1 78 ? -11.476 0.038 15.021 1.00 80.06 78 ARG A CA 1
ATOM 631 C C . ARG A 1 78 ? -12.393 -0.194 16.224 1.00 80.06 78 ARG A C 1
ATOM 633 O O . ARG A 1 78 ? -13.265 -1.056 16.148 1.00 80.06 78 ARG A O 1
ATOM 640 N N . LEU A 1 79 ? -12.148 0.540 17.309 1.00 78.94 79 LEU A N 1
ATOM 641 C CA . LEU A 1 79 ? -12.953 0.528 18.535 1.00 78.94 79 LEU A CA 1
ATOM 642 C C . LEU A 1 79 ? -14.013 1.629 18.500 1.00 78.94 79 LEU A C 1
ATOM 644 O O . LEU A 1 79 ? -13.710 2.698 17.918 1.00 78.94 79 LEU A O 1
#

pLDDT: mean 76.91, std 18.52, range [30.27, 94.62]

Sequence (79 aa):
MQRCSIDLGSRDVTEGLFYPEEGSIRKEDATPALIRHISEQGLEHYAKWLLQLEQDDAECIRYPRFKISDDKSGIYIRL

Secondary structure (DSSP, 8-state):
--------SS--B-GGGSPPPSTT---S-HHHHHHHHHHHH-HHHHHHHHHHHHHHTTT-SS-TT--TTS---B-----

Foldseek 3Di:
DDDDDDDDDPKDWFPLQFDFDFPDDDPDDRVVVSCVCCVPPNPVVSVVVLQVVCVVPQVCPGRVPNHPPGDTDTDDDDD

Radius of gyration: 13.33 Å; chains: 1; bounding box: 36×24×34 Å

Organism: NCBI:txid2041023